Protein AF-A0A6I6NGF9-F1 (afdb_monomer_lite)

Secondary structure (DSSP, 8-state):
-GGGTPPPPTTEEEEESS-SS-GGGHHHHHHHHHTT--TT-GGGEEEEESSTTS--TT-PPPGGG--SHHHHHHHHHHHHT--SHHHHHHHHHHHHHHHHTT---

Structure (mmCIF, N/CA/C/O backbone):
data_AF-A0A6I6NGF9-F1
#
_entry.id   AF-A0A6I6NGF9-F1
#
loop_
_atom_site.group_PDB
_atom_site.id
_atom_site.type_symbol
_atom_site.label_atom_id
_atom_site.label_alt_id
_atom_site.label_comp_id
_atom_site.label_asym_id
_atom_site.label_entity_id
_atom_site.label_seq_id
_atom_site.pdbx_PDB_ins_code
_atom_site.Cartn_x
_atom_site.Cartn_y
_atom_site.Cartn_z
_atom_site.occupancy
_atom_site.B_iso_or_equiv
_atom_site.auth_seq_id
_atom_site.auth_comp_id
_atom_site.auth_asym_id
_atom_site.auth_atom_id
_atom_site.pdbx_PDB_model_num
ATOM 1 N N . MET A 1 1 ? -2.439 -14.395 0.807 1.00 75.94 1 MET A N 1
ATOM 2 C CA . MET A 1 1 ? -2.471 -14.389 -0.677 1.00 75.94 1 MET A CA 1
ATOM 3 C C . MET A 1 1 ? -2.471 -15.794 -1.270 1.00 75.94 1 MET A C 1
ATOM 5 O O . MET A 1 1 ? -3.499 -16.186 -1.796 1.00 75.94 1 MET A O 1
ATOM 9 N N . GLU A 1 2 ? -1.401 -16.591 -1.154 1.00 70.12 2 GLU A N 1
ATOM 10 C CA . GLU A 1 2 ? -1.394 -17.961 -1.724 1.00 70.12 2 GLU A CA 1
ATOM 11 C C . GLU A 1 2 ? -2.450 -18.866 -1.071 1.00 70.12 2 GLU A C 1
ATOM 13 O O . GLU A 1 2 ? -3.234 -19.510 -1.760 1.00 70.12 2 GLU A O 1
ATOM 18 N N . ALA A 1 3 ? -2.566 -18.808 0.261 1.00 66.19 3 ALA A N 1
ATOM 19 C CA . ALA A 1 3 ? -3.619 -19.503 1.009 1.00 66.19 3 ALA A CA 1
ATOM 20 C C . ALA A 1 3 ? -5.048 -19.021 0.676 1.00 66.19 3 ALA A C 1
ATOM 22 O O . ALA A 1 3 ? -6.009 -19.726 0.956 1.00 66.19 3 ALA A O 1
ATOM 23 N N . ALA A 1 4 ? -5.189 -17.843 0.058 1.00 76.00 4 ALA A N 1
ATOM 24 C CA . ALA A 1 4 ? -6.465 -17.297 -0.411 1.00 76.00 4 ALA A CA 1
ATOM 25 C C . ALA A 1 4 ? -6.733 -17.622 -1.897 1.00 76.00 4 ALA A C 1
ATOM 27 O O . ALA A 1 4 ? -7.598 -17.014 -2.519 1.00 76.00 4 ALA A O 1
ATOM 28 N N . GLY A 1 5 ? -5.969 -18.548 -2.490 1.00 79.31 5 GLY A N 1
ATOM 29 C CA . GLY A 1 5 ? -6.128 -18.977 -3.882 1.00 79.31 5 GLY A CA 1
ATOM 30 C C . GLY A 1 5 ? -5.463 -18.067 -4.920 1.00 79.31 5 GLY A C 1
ATOM 31 O O . GLY A 1 5 ? -5.595 -18.315 -6.117 1.00 79.31 5 GLY A O 1
ATOM 32 N N . THR A 1 6 ? -4.726 -17.027 -4.511 1.00 82.19 6 THR A N 1
ATOM 33 C CA . THR A 1 6 ? -3.987 -16.176 -5.454 1.00 82.19 6 THR A CA 1
ATOM 34 C C . THR A 1 6 ? -2.710 -16.877 -5.916 1.00 82.19 6 THR A C 1
ATOM 36 O O . THR A 1 6 ? -1.801 -17.112 -5.119 1.00 82.19 6 THR A O 1
ATOM 39 N N . VAL A 1 7 ? -2.608 -17.169 -7.214 1.00 88.75 7 VAL A N 1
ATOM 40 C CA . VAL A 1 7 ? -1.390 -17.735 -7.812 1.00 88.75 7 VAL A CA 1
ATOM 41 C C . VAL A 1 7 ? -0.293 -16.672 -7.846 1.00 88.75 7 VAL A C 1
ATOM 43 O O . VAL A 1 7 ? -0.486 -15.595 -8.409 1.00 88.75 7 VAL A O 1
ATOM 46 N N . ARG A 1 8 ? 0.871 -16.980 -7.262 1.00 91.12 8 ARG A N 1
ATOM 47 C CA . ARG A 1 8 ? 2.053 -16.110 -7.298 1.00 91.12 8 ARG A CA 1
ATOM 48 C C . ARG A 1 8 ? 2.637 -16.047 -8.719 1.00 91.12 8 ARG A C 1
ATOM 50 O O . ARG A 1 8 ? 3.066 -17.088 -9.223 1.00 91.12 8 ARG A O 1
ATOM 57 N N . PRO A 1 9 ? 2.728 -14.862 -9.353 1.00 91.25 9 PRO A N 1
ATOM 58 C CA . PRO A 1 9 ? 3.393 -14.728 -10.647 1.00 91.25 9 PRO A CA 1
ATOM 59 C C . PRO A 1 9 ? 4.904 -15.035 -10.568 1.00 91.25 9 PRO A C 1
ATOM 61 O O . PRO A 1 9 ? 5.520 -14.804 -9.520 1.00 91.25 9 PRO A O 1
ATOM 64 N N . PRO A 1 10 ? 5.539 -15.511 -11.658 1.00 92.19 10 PRO A N 1
ATOM 65 C CA . PRO A 1 10 ? 6.988 -15.711 -11.708 1.00 92.19 10 PRO A CA 1
ATOM 66 C C . PRO A 1 10 ? 7.758 -14.438 -11.348 1.00 92.19 10 PRO A C 1
ATOM 68 O O . PRO A 1 10 ? 7.305 -13.335 -11.641 1.00 92.19 10 PRO A O 1
ATOM 71 N N . GLU A 1 11 ? 8.935 -14.586 -10.735 1.00 94.31 11 GLU A N 1
ATOM 72 C CA . GLU A 1 11 ? 9.824 -13.463 -10.392 1.00 94.31 11 GLU A CA 1
ATOM 73 C C . GLU A 1 11 ? 9.219 -12.404 -9.447 1.00 94.31 11 GLU A C 1
ATOM 75 O O . GLU A 1 11 ? 9.759 -11.303 -9.313 1.00 94.31 11 GLU A O 1
ATOM 80 N N . THR A 1 12 ? 8.137 -12.735 -8.739 1.00 96.44 12 THR A N 1
ATOM 81 C CA . THR A 1 12 ? 7.530 -11.868 -7.721 1.00 96.44 12 THR A CA 1
ATOM 82 C C . THR A 1 12 ? 7.735 -12.400 -6.305 1.00 96.44 12 THR A C 1
ATOM 84 O O . THR A 1 12 ? 8.003 -13.583 -6.091 1.00 96.44 12 THR A O 1
ATOM 87 N N . ALA A 1 13 ? 7.597 -11.511 -5.326 1.00 95.81 13 ALA A N 1
ATOM 88 C CA . ALA A 1 13 ? 7.536 -11.833 -3.909 1.00 95.81 13 ALA A CA 1
ATOM 89 C C . ALA A 1 13 ? 6.259 -11.244 -3.301 1.00 95.81 13 ALA A C 1
ATOM 91 O O . ALA A 1 13 ? 5.772 -10.200 -3.744 1.00 95.81 13 ALA A O 1
ATOM 92 N N . ALA A 1 14 ? 5.725 -11.904 -2.272 1.00 96.00 14 ALA A N 1
ATOM 93 C CA . ALA A 1 14 ? 4.657 -11.325 -1.471 1.00 96.00 14 ALA A CA 1
ATOM 94 C C . ALA A 1 14 ? 5.191 -10.103 -0.709 1.00 96.00 14 ALA A C 1
ATOM 96 O O . ALA A 1 14 ? 6.260 -10.150 -0.101 1.00 96.00 14 ALA A O 1
ATOM 97 N N . HIS A 1 15 ? 4.440 -9.012 -0.744 1.00 97.12 15 HIS A N 1
ATOM 98 C CA . HIS A 1 15 ? 4.711 -7.784 -0.016 1.00 97.12 15 HIS A CA 1
ATOM 99 C C . HIS A 1 15 ? 3.515 -7.463 0.879 1.00 97.12 15 HIS A C 1
ATOM 101 O O . HIS A 1 15 ? 2.373 -7.521 0.420 1.00 97.12 15 HIS A O 1
ATOM 107 N N . HIS A 1 16 ? 3.777 -7.128 2.142 1.00 98.12 16 HIS A N 1
ATOM 108 C CA . HIS A 1 16 ? 2.753 -6.560 3.013 1.00 98.12 16 HIS A CA 1
ATOM 109 C C . HIS A 1 16 ? 2.603 -5.074 2.712 1.00 98.12 16 HIS A C 1
ATOM 111 O O . HIS A 1 16 ? 3.589 -4.349 2.808 1.00 98.12 16 HIS A O 1
ATOM 117 N N . ILE A 1 17 ? 1.384 -4.633 2.407 1.00 98.44 17 ILE A N 1
ATOM 118 C CA . ILE A 1 17 ? 1.075 -3.219 2.168 1.00 98.44 17 ILE A CA 1
ATOM 119 C C . ILE A 1 17 ? 1.316 -2.432 3.464 1.00 98.44 17 ILE A C 1
ATOM 121 O O . ILE A 1 17 ? 2.159 -1.541 3.532 1.00 98.44 17 ILE A O 1
ATOM 125 N N . VAL A 1 18 ? 0.661 -2.841 4.552 1.00 98.56 18 VAL A N 1
ATOM 126 C CA . VAL A 1 18 ? 1.034 -2.441 5.909 1.00 98.56 18 VAL A CA 1
ATOM 127 C C . VAL A 1 18 ? 2.154 -3.352 6.389 1.00 98.56 18 VAL A C 1
ATOM 129 O O . VAL A 1 18 ? 1.923 -4.514 6.729 1.00 98.56 18 VAL A O 1
ATOM 132 N N . ALA A 1 19 ? 3.378 -2.823 6.447 1.00 97.88 19 ALA A N 1
ATOM 133 C CA . ALA A 1 19 ? 4.552 -3.590 6.851 1.00 97.88 19 ALA A CA 1
ATOM 134 C C . ALA A 1 19 ? 4.385 -4.241 8.237 1.00 97.88 19 ALA A C 1
ATOM 136 O O . ALA A 1 19 ? 4.049 -3.584 9.226 1.00 97.88 19 ALA A O 1
ATOM 137 N N . SER A 1 20 ? 4.697 -5.535 8.324 1.00 96.44 20 SER A N 1
ATOM 138 C CA . SER A 1 20 ? 4.500 -6.335 9.537 1.00 96.44 20 SER A CA 1
ATOM 139 C C . SER A 1 20 ? 5.480 -5.991 10.664 1.00 96.44 20 SER A C 1
ATOM 141 O O . SER A 1 20 ? 5.076 -5.906 11.820 1.00 96.44 20 SER A O 1
ATOM 143 N N . THR A 1 21 ? 6.756 -5.753 10.343 1.00 95.25 21 THR A N 1
ATOM 144 C CA . THR A 1 21 ? 7.832 -5.620 11.346 1.00 95.25 21 THR A CA 1
ATOM 145 C C . THR A 1 21 ? 8.383 -4.205 11.502 1.00 95.25 21 THR A C 1
ATOM 147 O O 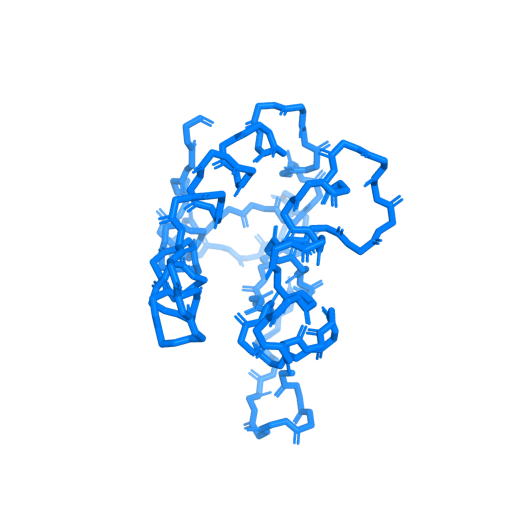. THR A 1 21 ? 8.964 -3.892 12.539 1.00 95.25 21 THR A O 1
ATOM 150 N N . SER A 1 22 ? 8.197 -3.323 10.513 1.00 97.06 22 SER A N 1
ATOM 151 C CA . SER A 1 22 ? 8.717 -1.952 10.583 1.00 97.06 22 SER A CA 1
ATOM 152 C C . SER A 1 22 ? 8.055 -1.186 11.737 1.00 97.06 22 SER A C 1
ATOM 154 O O . SER A 1 22 ? 6.823 -1.069 11.750 1.00 97.06 22 SER A O 1
ATOM 156 N N . PRO A 1 23 ? 8.810 -0.605 12.690 1.00 97.75 23 PRO A N 1
ATOM 157 C CA . PRO A 1 23 ? 8.231 0.226 13.747 1.00 97.75 23 PRO A CA 1
ATOM 158 C C . PRO A 1 23 ? 7.431 1.411 13.194 1.00 97.75 23 PRO A C 1
ATOM 160 O O . PRO A 1 23 ? 6.446 1.825 13.794 1.00 97.75 23 PRO A O 1
ATOM 163 N N . LYS A 1 24 ? 7.800 1.907 12.005 1.00 97.81 24 LYS A N 1
ATOM 164 C CA . LYS A 1 24 ? 7.134 3.038 11.349 1.00 97.81 24 LYS A CA 1
ATOM 165 C C . LYS A 1 24 ? 5.716 2.715 10.890 1.00 97.81 24 LYS A C 1
ATOM 167 O O . LYS A 1 24 ? 4.917 3.628 10.804 1.00 97.81 24 LYS A O 1
ATOM 172 N N . ALA A 1 25 ? 5.374 1.446 10.671 1.00 97.94 25 ALA A N 1
ATOM 173 C CA . ALA A 1 25 ? 4.020 1.022 10.302 1.00 97.94 25 ALA A CA 1
ATOM 174 C C . ALA A 1 25 ? 3.134 0.671 11.519 1.00 97.94 25 ALA A C 1
ATOM 176 O O . ALA A 1 25 ? 2.052 0.109 11.358 1.00 97.94 25 ALA A O 1
ATOM 177 N N . ALA A 1 26 ? 3.579 0.954 12.753 1.00 98.31 26 ALA A N 1
ATOM 178 C CA . ALA A 1 26 ? 2.849 0.565 13.961 1.00 98.31 26 ALA A CA 1
ATOM 179 C C . ALA A 1 26 ? 1.432 1.161 14.036 1.00 98.31 26 ALA A C 1
ATOM 181 O O . ALA A 1 26 ? 0.513 0.456 14.448 1.00 98.31 26 ALA A O 1
ATOM 182 N N . ALA A 1 27 ? 1.244 2.413 13.604 1.00 98.19 27 ALA A N 1
ATOM 183 C CA . ALA A 1 27 ? -0.063 3.071 13.609 1.00 98.19 27 ALA A CA 1
ATOM 184 C C . ALA A 1 27 ? -1.056 2.376 12.662 1.00 98.19 27 ALA A C 1
ATOM 186 O O . ALA A 1 27 ? -2.143 1.989 13.094 1.00 98.19 27 ALA A O 1
ATOM 187 N N . ALA A 1 28 ? -0.659 2.123 11.409 1.00 98.56 28 ALA A N 1
ATOM 188 C CA . ALA A 1 28 ? -1.481 1.374 10.461 1.00 98.56 28 ALA A CA 1
ATOM 189 C C . ALA A 1 28 ? -1.813 -0.041 10.966 1.00 98.56 28 ALA A C 1
ATOM 191 O O . ALA A 1 28 ? -2.968 -0.459 10.900 1.00 98.56 28 ALA A O 1
ATOM 192 N N . ARG A 1 29 ? -0.841 -0.763 11.548 1.00 98.75 29 ARG A N 1
ATOM 193 C CA . ARG A 1 29 ? -1.095 -2.094 12.134 1.00 98.75 29 ARG A CA 1
ATOM 194 C C . ARG A 1 29 ? -2.136 -2.054 13.248 1.00 98.75 29 ARG A C 1
ATOM 196 O O . ARG A 1 29 ? -3.017 -2.907 13.286 1.00 98.75 29 ARG A O 1
ATOM 203 N N . GLN A 1 30 ? -2.045 -1.075 14.149 1.00 98.50 30 GLN A N 1
ATOM 204 C CA . GLN A 1 30 ? -3.033 -0.906 15.215 1.00 98.50 30 GLN A CA 1
ATOM 205 C C . GLN A 1 30 ? -4.426 -0.629 14.648 1.00 98.50 30 GLN A C 1
ATOM 207 O O . GLN A 1 30 ? -5.406 -1.153 15.171 1.00 98.50 30 GLN A O 1
ATOM 212 N N . GLN A 1 31 ? -4.522 0.166 13.583 1.00 98.56 31 GLN A N 1
ATOM 213 C CA . GLN A 1 31 ? -5.801 0.471 12.954 1.00 98.56 31 GLN A CA 1
ATOM 214 C C . GLN A 1 31 ? -6.430 -0.761 12.289 1.00 98.56 31 GLN A C 1
ATOM 216 O O . GLN A 1 31 ? -7.609 -1.018 12.515 1.00 98.56 31 GLN A O 1
ATOM 221 N N . LEU A 1 32 ? -5.649 -1.573 11.565 1.00 98.69 32 LEU A N 1
ATOM 222 C CA . LEU A 1 32 ? -6.126 -2.856 11.027 1.00 98.69 32 LEU A CA 1
ATOM 223 C C . LEU A 1 32 ? -6.626 -3.789 12.139 1.00 98.69 32 LEU A C 1
ATOM 225 O O . LEU A 1 32 ? -7.721 -4.346 12.043 1.00 98.69 32 LEU A O 1
ATOM 229 N N . ALA A 1 33 ? -5.870 -3.892 13.236 1.00 98.50 33 ALA A N 1
ATOM 230 C CA . ALA A 1 33 ? -6.226 -4.742 14.368 1.00 98.50 33 ALA A CA 1
ATOM 231 C C . ALA A 1 33 ? -7.548 -4.324 15.040 1.00 98.50 33 ALA A C 1
ATOM 233 O O . ALA A 1 33 ? -8.335 -5.192 15.415 1.00 98.50 33 ALA A O 1
ATOM 234 N N . LYS A 1 34 ? -7.843 -3.016 15.146 1.00 98.38 34 LYS A N 1
ATOM 235 C CA . LYS A 1 34 ? -9.136 -2.518 15.671 1.00 98.38 34 LYS A CA 1
ATOM 236 C C . LYS A 1 34 ? -10.336 -3.022 14.870 1.00 98.38 34 LYS A C 1
ATOM 238 O O . LYS A 1 34 ? -11.424 -3.138 15.424 1.00 98.38 34 LYS A O 1
ATOM 243 N N . PHE A 1 35 ? -10.140 -3.307 13.586 1.00 98.38 35 PHE A N 1
ATOM 244 C CA . PHE A 1 35 ? -11.179 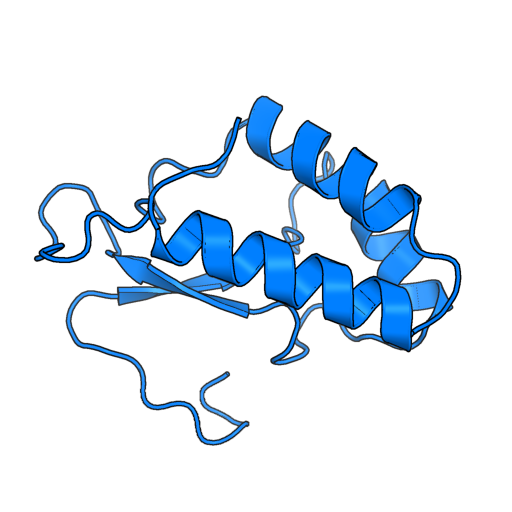-3.797 12.685 1.00 98.38 35 PHE A CA 1
ATOM 245 C C . PHE A 1 35 ? -11.113 -5.311 12.451 1.00 98.38 35 PHE A C 1
ATOM 247 O O . PHE A 1 35 ? -11.827 -5.829 11.596 1.00 98.38 35 PHE A O 1
ATOM 254 N N . GLY A 1 36 ? -10.277 -6.028 13.211 1.00 98.25 36 GLY A N 1
ATOM 255 C CA . GLY A 1 36 ? -10.145 -7.480 13.113 1.00 98.25 36 GLY A CA 1
ATOM 256 C C . GLY A 1 36 ? -9.472 -7.965 11.826 1.00 98.25 36 GLY A C 1
ATOM 257 O O . GLY A 1 36 ? -9.684 -9.110 11.438 1.00 98.25 36 GLY A O 1
ATOM 258 N N . ILE A 1 37 ? -8.686 -7.116 11.157 1.00 98.44 37 ILE A N 1
ATOM 259 C CA . ILE A 1 37 ? -7.911 -7.493 9.969 1.00 98.44 37 ILE A CA 1
ATOM 260 C C . ILE A 1 37 ? -6.530 -7.960 10.439 1.00 98.44 37 ILE A C 1
ATOM 262 O O . ILE A 1 37 ? -5.768 -7.177 11.014 1.00 98.44 37 ILE A O 1
ATOM 266 N N . ASP A 1 38 ? -6.219 -9.242 10.222 1.00 97.88 38 ASP A N 1
ATOM 267 C CA . ASP A 1 38 ? -4.921 -9.810 10.598 1.00 97.88 38 ASP A CA 1
ATOM 268 C C . ASP A 1 38 ? -3.795 -9.203 9.752 1.00 97.88 38 ASP A C 1
ATOM 270 O O . ASP A 1 38 ? -3.966 -8.877 8.578 1.00 97.88 38 ASP A O 1
ATOM 274 N N . ILE A 1 39 ? -2.598 -9.080 10.324 1.00 97.81 39 ILE A N 1
ATOM 275 C CA . ILE A 1 39 ? -1.458 -8.533 9.581 1.00 97.81 39 ILE A CA 1
ATOM 276 C C . ILE A 1 39 ? -1.069 -9.401 8.372 1.00 97.81 39 ILE A C 1
ATOM 278 O O . ILE A 1 39 ? -0.556 -8.870 7.387 1.00 97.81 39 ILE A O 1
ATOM 282 N N . ASN A 1 40 ? -1.339 -10.709 8.434 1.00 96.50 40 ASN A N 1
ATOM 283 C CA . ASN A 1 40 ? -1.109 -11.679 7.363 1.00 96.50 40 ASN A CA 1
ATOM 284 C C . ASN A 1 40 ? -2.360 -11.920 6.502 1.00 96.50 40 ASN A C 1
ATOM 286 O O . ASN A 1 40 ? -2.354 -12.830 5.664 1.00 96.50 40 ASN A O 1
ATOM 290 N N . ASP A 1 41 ? -3.430 -11.144 6.708 1.00 96.69 41 ASP A N 1
ATOM 291 C CA . ASP A 1 41 ? -4.632 -11.217 5.885 1.00 96.69 41 ASP A CA 1
ATOM 292 C C . ASP A 1 41 ? -4.255 -11.032 4.405 1.00 96.69 41 ASP A C 1
ATOM 294 O O . ASP A 1 41 ? -3.352 -10.265 4.047 1.00 96.69 41 ASP A O 1
ATOM 298 N N . ALA A 1 42 ? -4.929 -11.769 3.521 1.00 95.94 42 ALA A N 1
ATOM 299 C CA . ALA A 1 42 ? -4.705 -11.647 2.090 1.00 95.94 42 ALA A CA 1
ATOM 300 C C . ALA A 1 42 ? -4.976 -10.220 1.596 1.00 95.94 42 ALA A C 1
ATOM 302 O O . ALA A 1 42 ? -4.270 -9.764 0.693 1.00 95.94 42 ALA A O 1
ATOM 303 N N . ASP A 1 43 ? -5.905 -9.506 2.238 1.00 97.00 43 ASP A N 1
ATOM 304 C CA . ASP A 1 43 ? -6.211 -8.108 1.956 1.00 97.00 43 ASP A CA 1
ATOM 305 C C . ASP A 1 43 ? -5.014 -7.182 2.206 1.00 97.00 43 ASP A C 1
ATOM 307 O O . ASP A 1 43 ? -4.860 -6.199 1.488 1.00 97.00 43 ASP A O 1
ATOM 311 N N . ASN A 1 44 ? -4.102 -7.526 3.118 1.00 98.25 44 ASN A N 1
ATOM 312 C CA . ASN A 1 44 ? -2.876 -6.766 3.372 1.00 98.25 44 ASN A CA 1
ATOM 313 C C . ASN A 1 44 ? -1.692 -7.180 2.468 1.00 98.25 44 ASN A C 1
ATOM 315 O O . ASN A 1 44 ? -0.558 -6.747 2.671 1.00 98.25 44 ASN A O 1
ATOM 319 N N . GLY A 1 45 ? -1.919 -8.039 1.472 1.00 97.44 45 GLY A N 1
ATOM 320 C CA . GLY A 1 45 ? -0.875 -8.544 0.580 1.00 97.44 45 GLY A CA 1
ATOM 321 C C . GLY A 1 45 ? -0.953 -8.017 -0.853 1.00 97.44 45 GLY A C 1
ATOM 322 O O . GLY A 1 45 ? -2.038 -7.796 -1.399 1.00 97.44 45 GLY A O 1
ATOM 323 N N . VAL A 1 46 ? 0.206 -7.906 -1.506 1.00 97.12 46 VAL A N 1
ATOM 324 C CA . VAL A 1 46 ? 0.338 -7.769 -2.966 1.00 97.12 46 VAL A CA 1
ATOM 325 C C . VAL A 1 46 ? 1.581 -8.506 -3.477 1.00 97.12 46 VAL A C 1
ATOM 327 O O . VAL A 1 46 ? 2.599 -8.562 -2.789 1.00 97.12 46 VAL A O 1
ATOM 330 N N . PHE A 1 47 ? 1.519 -9.106 -4.669 1.00 97.06 47 PHE A N 1
ATOM 331 C CA . PHE A 1 47 ? 2.704 -9.663 -5.330 1.00 97.06 47 PHE A CA 1
ATOM 332 C C . PHE A 1 47 ? 3.395 -8.588 -6.160 1.00 97.06 47 PHE A C 1
ATOM 334 O O . PHE A 1 47 ? 2.765 -7.980 -7.021 1.00 97.06 47 PHE A O 1
ATOM 341 N N . LEU A 1 48 ? 4.689 -8.386 -5.917 1.00 97.38 48 LEU A N 1
ATOM 342 C CA . LEU A 1 48 ? 5.504 -7.388 -6.610 1.00 97.38 48 LEU A CA 1
ATOM 343 C C . LEU A 1 48 ? 6.785 -8.019 -7.162 1.00 97.38 48 LEU A C 1
ATOM 345 O O . LEU A 1 48 ? 7.289 -8.965 -6.549 1.00 97.38 48 LEU A O 1
ATOM 349 N N . PRO A 1 49 ? 7.349 -7.505 -8.273 1.00 98.06 49 PRO A N 1
ATOM 350 C CA . PRO A 1 49 ? 8.657 -7.923 -8.770 1.00 98.06 49 PRO A CA 1
ATOM 351 C C . PRO A 1 49 ? 9.692 -7.953 -7.640 1.00 98.06 49 PRO A C 1
ATOM 353 O O . PRO A 1 49 ? 9.863 -6.963 -6.919 1.00 98.06 49 PRO A O 1
ATOM 356 N N . ARG A 1 50 ? 10.369 -9.096 -7.463 1.00 96.88 50 ARG A N 1
ATOM 357 C CA . ARG A 1 50 ? 11.251 -9.333 -6.303 1.00 96.88 50 ARG A CA 1
ATOM 358 C C . ARG A 1 50 ? 12.415 -8.338 -6.240 1.00 96.88 50 ARG A C 1
ATOM 360 O O . ARG A 1 50 ? 12.830 -7.953 -5.151 1.00 96.88 50 ARG A O 1
ATOM 367 N N . GLY A 1 51 ? 12.927 -7.897 -7.391 1.00 96.31 51 GLY A N 1
ATOM 368 C CA . GLY A 1 51 ? 14.016 -6.928 -7.471 1.00 96.31 51 GLY A CA 1
ATOM 369 C C . GLY A 1 51 ? 14.098 -6.223 -8.822 1.00 96.31 51 GLY A C 1
ATOM 370 O O . GLY A 1 51 ? 13.339 -6.502 -9.742 1.00 96.31 51 GLY A O 1
ATOM 371 N N . SER A 1 52 ? 15.056 -5.304 -8.952 1.00 94.19 52 SER A N 1
ATOM 372 C CA . SER A 1 52 ? 15.191 -4.441 -10.142 1.00 94.19 52 SER A CA 1
ATOM 373 C C . SER A 1 52 ? 15.480 -5.193 -11.448 1.00 94.19 52 SER A C 1
ATOM 375 O O . SER A 1 52 ? 15.274 -4.640 -12.520 1.00 94.19 52 SER A O 1
ATOM 377 N N . ALA A 1 53 ? 16.000 -6.420 -11.356 1.00 95.94 53 ALA A N 1
ATOM 378 C CA . ALA A 1 53 ? 16.297 -7.279 -12.503 1.00 95.94 53 ALA A CA 1
ATOM 379 C C . ALA A 1 53 ? 15.125 -8.204 -12.882 1.00 95.94 53 ALA A C 1
ATOM 381 O O . ALA A 1 53 ? 15.228 -8.965 -13.841 1.00 95.94 53 ALA A O 1
ATOM 382 N N . SER A 1 54 ? 14.032 -8.184 -12.116 1.00 96.62 54 SER A N 1
ATOM 383 C CA . SER A 1 54 ? 12.846 -8.987 -12.394 1.00 96.62 54 SER A CA 1
ATOM 384 C C . SER A 1 54 ? 12.095 -8.455 -13.608 1.00 96.62 54 SER A C 1
ATOM 386 O O . SER A 1 54 ? 11.998 -7.245 -13.814 1.00 96.62 54 SER A O 1
ATOM 388 N N . VAL A 1 55 ? 11.514 -9.368 -14.384 1.00 95.00 55 VAL A N 1
ATOM 389 C CA . VAL A 1 55 ? 10.622 -9.024 -15.496 1.00 95.00 55 VAL A CA 1
ATOM 390 C C . VAL A 1 55 ? 9.428 -8.233 -14.950 1.00 95.00 55 VAL A C 1
ATOM 392 O O . VAL A 1 55 ? 8.705 -8.720 -14.085 1.00 95.00 55 VAL A O 1
ATOM 395 N N . ASN A 1 56 ? 9.241 -7.002 -15.436 1.00 96.12 56 ASN A N 1
ATOM 396 C CA . ASN A 1 56 ? 8.221 -6.073 -14.939 1.00 96.12 56 ASN A CA 1
ATOM 397 C C . ASN A 1 56 ? 7.538 -5.287 -16.080 1.00 96.12 56 ASN A C 1
ATOM 399 O O . ASN A 1 56 ? 7.702 -4.071 -16.183 1.00 96.12 56 ASN A O 1
ATOM 403 N N . PRO A 1 57 ? 6.797 -5.965 -16.975 1.00 93.69 57 PRO A N 1
ATOM 404 C CA . PRO A 1 57 ? 6.187 -5.330 -18.143 1.00 93.69 57 PRO A CA 1
ATOM 405 C C . PRO A 1 57 ? 5.036 -4.382 -17.782 1.00 93.69 57 PRO A C 1
ATOM 407 O O . PRO A 1 57 ? 4.741 -3.479 -18.556 1.00 93.69 57 PRO A O 1
ATOM 410 N N . SER A 1 58 ? 4.393 -4.568 -16.623 1.00 92.69 58 SER A N 1
ATOM 411 C CA . SER A 1 58 ? 3.319 -3.689 -16.144 1.00 92.69 58 SER A CA 1
ATOM 412 C C . SER A 1 58 ? 3.834 -2.427 -15.453 1.00 92.69 58 SER A C 1
ATOM 414 O O . SER A 1 58 ? 3.037 -1.560 -15.114 1.00 92.69 58 SER A O 1
ATOM 416 N N . GLY A 1 59 ? 5.145 -2.331 -15.206 1.00 95.75 59 GLY A N 1
ATOM 417 C CA . GLY A 1 59 ? 5.734 -1.213 -14.477 1.00 95.75 59 GLY A CA 1
ATOM 418 C C . GLY A 1 59 ? 5.399 -1.192 -12.984 1.00 95.75 59 GLY A C 1
ATOM 419 O O . GLY A 1 59 ? 5.514 -0.139 -12.375 1.00 95.75 59 GLY A O 1
ATOM 420 N N . ALA A 1 60 ? 5.026 -2.323 -12.375 1.00 97.62 60 ALA A N 1
ATOM 421 C CA . ALA A 1 60 ? 4.696 -2.407 -10.951 1.00 97.62 60 ALA A CA 1
ATOM 422 C C . ALA A 1 60 ? 5.855 -1.950 -10.047 1.00 97.62 60 ALA A C 1
ATOM 424 O O . ALA A 1 60 ? 7.033 -2.032 -10.410 1.00 97.62 60 ALA A O 1
ATOM 425 N N . SER A 1 61 ? 5.542 -1.514 -8.829 1.00 97.75 61 SER A N 1
ATOM 426 C CA . SER A 1 61 ? 6.556 -1.139 -7.848 1.00 97.75 61 SER A CA 1
ATOM 427 C C . SER A 1 61 ? 7.417 -2.348 -7.479 1.00 97.75 61 SER A C 1
ATOM 429 O O . SER A 1 61 ? 6.932 -3.469 -7.375 1.00 97.75 61 SER A O 1
ATOM 431 N N . VAL A 1 62 ? 8.716 -2.136 -7.270 1.00 97.62 62 VAL A N 1
ATOM 432 C CA . VAL A 1 62 ? 9.665 -3.228 -7.003 1.00 97.62 62 VAL A CA 1
ATOM 433 C C . VAL A 1 62 ? 9.770 -3.481 -5.501 1.00 97.62 62 VAL A C 1
ATOM 435 O O . VAL A 1 62 ? 10.115 -2.568 -4.749 1.00 97.62 62 VAL A O 1
ATOM 438 N N . HIS A 1 63 ? 9.559 -4.730 -5.071 1.00 97.00 63 HIS A N 1
ATOM 439 C CA . HIS A 1 63 ? 9.556 -5.131 -3.657 1.00 97.00 63 HIS A CA 1
ATOM 440 C C . HIS A 1 63 ? 10.810 -4.650 -2.913 1.00 97.00 63 HIS A C 1
ATOM 442 O O . HIS A 1 63 ? 10.724 -4.032 -1.856 1.00 97.00 63 HIS A O 1
ATOM 448 N N . SER A 1 64 ? 11.995 -4.862 -3.494 1.00 95.62 64 SER A N 1
ATOM 449 C CA . SER A 1 64 ? 13.267 -4.487 -2.865 1.00 95.62 64 SER A CA 1
ATOM 450 C C . SER A 1 64 ? 13.494 -2.975 -2.723 1.00 95.62 64 SER A C 1
ATOM 452 O O . SER A 1 64 ? 14.506 -2.575 -2.156 1.00 95.62 64 SER A O 1
ATOM 454 N N . ARG A 1 65 ? 12.630 -2.127 -3.296 1.00 95.06 65 ARG A N 1
ATOM 455 C CA . ARG A 1 65 ? 12.811 -0.666 -3.352 1.00 95.06 65 ARG A CA 1
ATOM 456 C C . ARG A 1 65 ? 11.789 0.122 -2.541 1.00 95.06 65 ARG A C 1
ATOM 458 O O . ARG A 1 65 ? 11.995 1.310 -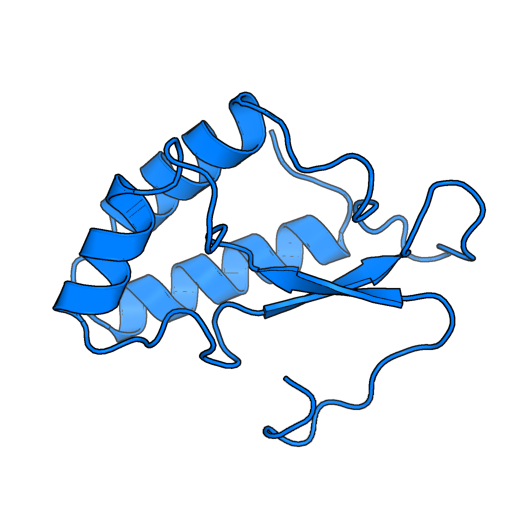2.334 1.00 95.06 65 ARG A O 1
ATOM 465 N N . ILE A 1 66 ? 10.704 -0.509 -2.102 1.00 94.81 66 ILE A N 1
ATOM 466 C CA . ILE A 1 66 ? 9.554 0.211 -1.544 1.00 94.81 66 ILE A CA 1
ATOM 467 C C . ILE A 1 66 ? 9.572 0.352 -0.018 1.00 94.81 66 ILE A C 1
ATOM 469 O O . ILE A 1 66 ? 8.775 1.078 0.557 1.00 94.81 66 ILE A O 1
ATOM 473 N N . HIS A 1 67 ? 10.513 -0.302 0.663 1.00 95.19 67 HIS A N 1
ATOM 474 C CA . HIS A 1 67 ? 10.675 -0.216 2.117 1.00 95.19 67 HIS A CA 1
ATOM 475 C C . HIS A 1 67 ? 11.299 1.120 2.569 1.00 95.19 67 HIS A C 1
ATOM 477 O O . HIS A 1 67 ? 12.345 1.143 3.219 1.00 95.19 67 HIS A O 1
ATOM 483 N N . THR A 1 68 ? 10.665 2.238 2.219 1.00 96.00 68 THR A N 1
ATOM 484 C CA . THR A 1 68 ? 11.112 3.607 2.501 1.00 96.00 68 THR A CA 1
ATOM 485 C C . THR A 1 68 ? 10.281 4.246 3.612 1.00 96.00 68 THR A C 1
ATOM 487 O O . THR A 1 68 ? 9.225 3.750 4.002 1.00 96.00 68 THR A O 1
ATOM 490 N N . ASN A 1 69 ? 10.759 5.374 4.141 1.00 96.62 69 ASN A N 1
ATOM 491 C CA . ASN A 1 69 ? 10.002 6.131 5.138 1.00 96.62 69 ASN A CA 1
ATOM 492 C C . ASN A 1 69 ? 8.740 6.746 4.542 1.00 96.62 69 ASN A C 1
ATOM 494 O O . ASN A 1 69 ? 7.700 6.686 5.186 1.00 96.62 69 ASN A O 1
ATOM 498 N N . ASP A 1 70 ? 8.842 7.289 3.331 1.00 97.25 70 ASP A N 1
ATOM 499 C CA . ASP A 1 70 ? 7.733 7.954 2.647 1.00 97.25 70 ASP A CA 1
ATOM 500 C C . ASP A 1 70 ? 6.600 6.965 2.377 1.00 97.25 70 ASP A C 1
ATOM 502 O O . ASP A 1 70 ? 5.447 7.254 2.686 1.00 97.25 70 ASP A O 1
ATOM 506 N N . TYR A 1 71 ? 6.942 5.735 1.976 1.00 97.75 71 TYR A N 1
ATOM 507 C CA . TYR A 1 71 ? 5.966 4.663 1.826 1.00 97.75 71 TYR A CA 1
ATOM 508 C C . TYR A 1 71 ? 5.236 4.366 3.140 1.00 97.75 71 TYR A C 1
ATOM 510 O O . TYR A 1 71 ? 4.009 4.295 3.177 1.00 97.75 71 TYR A O 1
ATOM 518 N N . TYR A 1 72 ? 5.973 4.221 4.247 1.00 98.00 72 TYR A N 1
ATOM 519 C CA . TYR A 1 72 ? 5.354 3.953 5.548 1.00 98.00 72 TYR A CA 1
ATOM 520 C C . TYR A 1 72 ? 4.470 5.107 6.025 1.00 98.00 72 TYR A C 1
ATOM 522 O O . TYR A 1 72 ? 3.402 4.850 6.578 1.00 98.00 72 TYR A O 1
ATOM 530 N N . THR A 1 73 ? 4.893 6.355 5.818 1.00 98.19 73 THR A N 1
ATOM 531 C CA . THR A 1 73 ? 4.089 7.543 6.132 1.00 98.19 73 THR A CA 1
ATOM 532 C C . THR A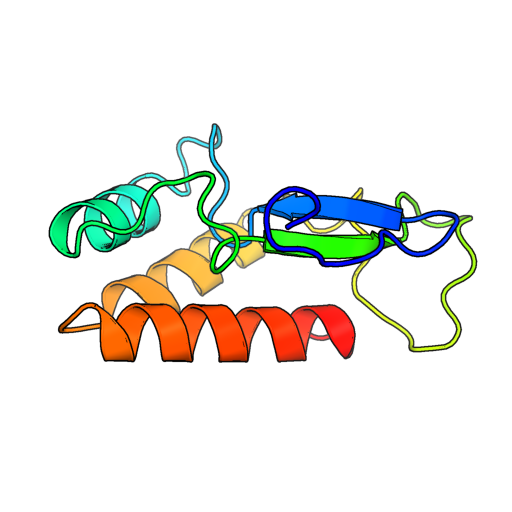 1 73 ? 2.798 7.538 5.324 1.00 98.19 73 THR A C 1
ATOM 534 O O . THR A 1 73 ? 1.722 7.606 5.907 1.00 98.19 73 THR A O 1
ATOM 537 N N . TYR A 1 74 ? 2.890 7.335 4.009 1.00 98.12 74 TYR A N 1
ATOM 538 C CA . TYR A 1 74 ? 1.726 7.306 3.133 1.00 98.12 74 TYR A CA 1
ATOM 539 C C . TYR A 1 74 ? 0.725 6.209 3.517 1.00 98.12 74 TYR A C 1
ATOM 541 O O . TYR A 1 74 ? -0.474 6.462 3.636 1.00 98.12 74 TYR A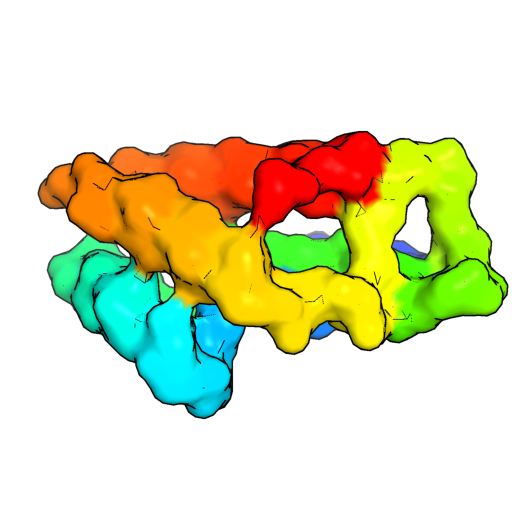 O 1
ATOM 549 N N . VAL A 1 75 ? 1.210 4.993 3.784 1.00 98.44 75 VAL A N 1
ATOM 550 C CA . VAL A 1 75 ? 0.359 3.884 4.234 1.00 98.44 75 VAL A CA 1
ATOM 551 C C . VAL A 1 75 ? -0.299 4.192 5.584 1.00 98.44 75 VAL A C 1
ATOM 553 O O . VAL A 1 75 ? -1.478 3.884 5.762 1.00 98.44 75 VAL A O 1
ATOM 556 N N . ASN A 1 76 ? 0.419 4.810 6.528 1.00 98.56 76 ASN A N 1
ATOM 557 C CA . ASN A 1 76 ? -0.163 5.224 7.808 1.00 98.56 76 ASN A CA 1
ATOM 558 C C . ASN A 1 76 ? -1.269 6.263 7.636 1.00 98.56 76 ASN A C 1
ATOM 560 O O . ASN A 1 76 ? -2.312 6.118 8.271 1.00 98.56 76 ASN A O 1
ATOM 564 N N . ASP A 1 77 ? -1.055 7.276 6.799 1.00 98.31 77 ASP A N 1
ATOM 565 C CA . ASP A 1 77 ? -2.029 8.345 6.577 1.00 98.31 77 ASP A CA 1
ATOM 566 C C . ASP A 1 77 ? -3.313 7.791 5.949 1.00 98.31 77 ASP A C 1
ATOM 568 O O . ASP A 1 77 ? -4.417 8.060 6.425 1.00 98.31 77 ASP A O 1
ATOM 572 N N . MET A 1 78 ? -3.169 6.939 4.930 1.00 98.25 78 MET A N 1
ATOM 573 C CA . MET A 1 78 ? -4.298 6.319 4.236 1.00 98.25 78 MET A CA 1
ATOM 574 C C . MET A 1 78 ? -5.087 5.373 5.151 1.00 98.25 78 MET A C 1
ATOM 576 O O . MET A 1 78 ? -6.306 5.491 5.269 1.00 98.25 78 MET A O 1
ATOM 580 N N . ILE A 1 79 ? -4.405 4.445 5.832 1.00 98.50 79 ILE A N 1
ATOM 581 C CA . ILE A 1 79 ? -5.065 3.469 6.713 1.00 98.50 79 ILE A CA 1
ATOM 582 C C . ILE A 1 79 ? -5.637 4.147 7.961 1.00 98.50 79 ILE A C 1
ATOM 584 O O . ILE A 1 79 ? -6.713 3.772 8.421 1.00 98.50 79 ILE A O 1
ATOM 588 N N . GLY A 1 80 ? -4.960 5.166 8.495 1.00 98.19 80 GLY A N 1
ATOM 589 C CA . GLY A 1 80 ? -5.403 5.919 9.669 1.00 98.19 80 GLY A CA 1
ATOM 590 C C . GLY A 1 80 ? -6.751 6.623 9.483 1.00 98.19 80 GLY A C 1
ATOM 591 O O . GLY A 1 80 ? -7.450 6.848 10.470 1.00 98.19 80 GLY A O 1
ATOM 592 N N . GLY A 1 81 ? -7.139 6.921 8.239 1.00 97.12 81 GLY A N 1
ATOM 593 C CA . GLY A 1 81 ? -8.436 7.511 7.901 1.00 97.12 81 GLY A CA 1
ATOM 594 C C . GLY A 1 81 ? -9.616 6.530 7.881 1.00 97.12 81 GLY A C 1
ATOM 595 O O . GLY A 1 81 ? -10.763 6.976 7.913 1.00 97.12 81 GLY A O 1
ATOM 596 N N . ALA A 1 82 ? -9.371 5.216 7.846 1.00 98.31 82 ALA A N 1
ATOM 597 C CA . ALA A 1 82 ? -10.434 4.215 7.783 1.00 98.31 82 ALA A CA 1
ATOM 598 C C . ALA A 1 82 ? -11.225 4.144 9.098 1.00 98.31 82 ALA A C 1
ATOM 600 O O . ALA A 1 82 ? -10.642 4.072 10.184 1.00 98.31 82 ALA A O 1
ATOM 601 N N . ARG A 1 83 ? -12.560 4.125 9.011 1.00 98.06 83 ARG A N 1
ATOM 602 C CA . ARG A 1 83 ? -13.470 4.158 10.177 1.00 98.06 83 ARG A CA 1
ATOM 603 C C . ARG A 1 83 ? -14.067 2.804 10.548 1.00 98.06 83 ARG A C 1
ATOM 605 O O . ARG A 1 83 ? -14.626 2.662 11.633 1.00 98.06 83 ARG A O 1
ATOM 612 N N . ASN A 1 84 ? -13.974 1.827 9.657 1.00 98.50 84 ASN A N 1
ATOM 613 C CA . ASN A 1 84 ? -14.493 0.477 9.838 1.00 98.50 84 ASN A CA 1
ATOM 614 C C . ASN A 1 84 ? -13.690 -0.518 8.978 1.00 98.50 84 ASN A C 1
ATOM 616 O O . ASN A 1 84 ? -12.780 -0.129 8.242 1.00 98.50 84 ASN A O 1
ATOM 620 N N . ALA A 1 85 ? -14.023 -1.805 9.093 1.00 98.44 85 ALA A N 1
ATOM 621 C CA . ALA A 1 85 ? -13.319 -2.875 8.392 1.00 98.44 85 ALA A CA 1
ATOM 622 C C . ALA A 1 85 ? -13.436 -2.779 6.863 1.00 98.44 85 ALA A C 1
ATOM 624 O O . ALA A 1 85 ? -12.461 -3.067 6.172 1.00 98.44 85 ALA A O 1
ATOM 625 N N . ASP A 1 86 ? -14.590 -2.357 6.346 1.00 98.56 86 ASP A N 1
ATOM 626 C CA . ASP A 1 86 ? -14.819 -2.245 4.903 1.00 98.56 86 ASP A CA 1
ATOM 627 C C . ASP A 1 86 ? -13.981 -1.104 4.318 1.00 98.56 86 ASP A C 1
ATOM 629 O O . ASP A 1 86 ? -13.215 -1.324 3.386 1.00 98.56 86 ASP A O 1
ATOM 633 N N . GLU A 1 87 ? -13.985 0.073 4.955 1.00 98.69 87 GLU A N 1
ATOM 634 C CA . GLU A 1 87 ? -13.126 1.195 4.553 1.00 98.69 87 GLU A CA 1
ATOM 635 C C . GLU A 1 87 ? -11.634 0.831 4.607 1.00 98.69 87 GLU A C 1
ATOM 637 O O . GLU A 1 87 ? -10.864 1.220 3.731 1.00 98.69 87 GLU A O 1
ATOM 642 N N . ALA A 1 88 ? -11.198 0.068 5.615 1.00 98.69 88 ALA A N 1
ATOM 643 C CA . ALA A 1 88 ? -9.805 -0.362 5.710 1.00 98.69 88 ALA A CA 1
ATOM 644 C C . ALA A 1 88 ? -9.420 -1.318 4.568 1.00 98.69 88 ALA A C 1
ATOM 646 O O . ALA A 1 88 ? -8.326 -1.199 4.012 1.00 98.69 88 ALA A O 1
ATOM 647 N N . ARG A 1 89 ? -10.318 -2.233 4.182 1.00 98.69 89 ARG A N 1
ATOM 648 C CA . ARG A 1 89 ? -10.121 -3.123 3.029 1.00 98.69 89 ARG A CA 1
ATOM 649 C C . ARG A 1 89 ? -10.137 -2.367 1.707 1.00 98.69 89 ARG A C 1
ATOM 651 O O . ARG A 1 89 ? -9.294 -2.650 0.858 1.00 98.69 89 ARG A O 1
ATOM 658 N N . ASP A 1 90 ? -11.013 -1.378 1.557 1.00 98.69 90 ASP A N 1
ATOM 659 C CA . ASP A 1 90 ? -11.047 -0.505 0.382 1.00 98.69 90 ASP A CA 1
ATOM 660 C C . ASP A 1 90 ? -9.729 0.261 0.227 1.00 98.69 90 ASP A C 1
ATOM 662 O O . ASP A 1 90 ? -9.151 0.300 -0.862 1.00 98.69 90 ASP A O 1
ATOM 666 N N . VAL A 1 91 ? -9.188 0.802 1.324 1.00 98.69 91 VAL A N 1
ATOM 667 C CA . VAL A 1 91 ? -7.877 1.467 1.323 1.00 98.69 91 VAL A CA 1
ATOM 668 C C . VAL A 1 91 ? -6.751 0.488 0.976 1.00 98.69 91 VAL A C 1
ATOM 670 O O . VAL A 1 91 ? -5.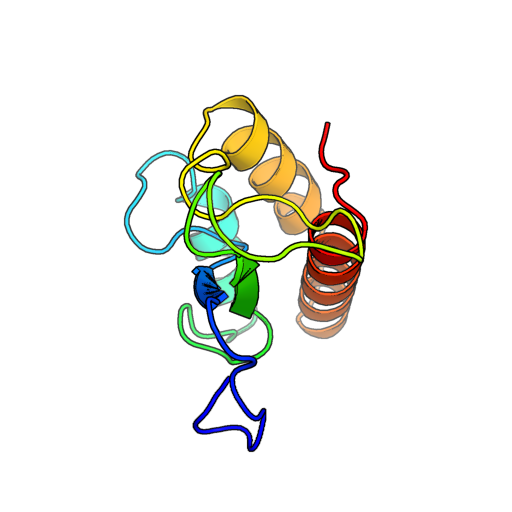896 0.816 0.152 1.00 98.69 91 VAL A O 1
ATOM 673 N N . LEU A 1 92 ? -6.739 -0.721 1.546 1.00 98.69 92 LEU A N 1
ATOM 674 C CA . LEU A 1 92 ? -5.761 -1.755 1.183 1.00 98.69 92 LEU A CA 1
ATOM 675 C C . LEU A 1 92 ? -5.861 -2.137 -0.304 1.00 98.69 92 LEU A C 1
ATOM 677 O O . LEU A 1 92 ? -4.839 -2.280 -0.977 1.00 98.69 92 LEU A O 1
ATOM 681 N N . GLY A 1 93 ? -7.077 -2.252 -0.842 1.00 98.44 93 GLY A N 1
ATOM 682 C CA . GLY A 1 93 ? -7.328 -2.497 -2.261 1.00 98.44 93 GLY A CA 1
ATOM 683 C C . GLY A 1 93 ? -6.839 -1.357 -3.156 1.00 98.44 93 GLY A C 1
ATOM 684 O O . GLY A 1 93 ? -6.194 -1.603 -4.178 1.00 98.44 93 GLY A O 1
ATOM 685 N N . TYR A 1 94 ? -7.067 -0.110 -2.745 1.00 98.25 94 TYR A N 1
ATOM 686 C CA . TYR A 1 94 ? -6.560 1.073 -3.434 1.00 98.25 94 TYR A CA 1
ATOM 687 C C . TYR A 1 94 ? -5.027 1.098 -3.460 1.00 98.25 94 TYR A C 1
ATOM 689 O O . TYR A 1 94 ? -4.435 1.168 -4.538 1.00 98.25 94 TYR A O 1
ATOM 697 N N . LEU A 1 95 ? -4.376 0.940 -2.305 1.00 98.38 95 LEU A N 1
ATOM 698 C CA . LEU A 1 95 ? -2.916 0.869 -2.201 1.00 98.38 95 LEU A CA 1
ATOM 699 C C . LEU A 1 95 ? -2.352 -0.283 -3.046 1.00 98.38 95 LEU A C 1
ATOM 701 O O . LEU A 1 95 ? -1.388 -0.092 -3.783 1.00 98.38 95 LEU A O 1
ATOM 705 N N . ARG A 1 96 ? -2.984 -1.465 -3.025 1.00 98.06 96 ARG A N 1
ATOM 706 C CA . ARG A 1 96 ? -2.621 -2.590 -3.905 1.00 98.06 96 ARG A CA 1
ATOM 707 C C . ARG A 1 96 ? -2.625 -2.177 -5.376 1.00 98.06 96 ARG A C 1
ATOM 709 O O . ARG A 1 96 ? -1.665 -2.482 -6.083 1.00 98.06 96 ARG A O 1
ATOM 716 N N . SER A 1 97 ? -3.676 -1.494 -5.830 1.00 97.38 97 SER A N 1
ATOM 717 C CA . SER A 1 97 ? -3.793 -1.072 -7.230 1.00 97.38 97 SER A CA 1
ATOM 718 C C . SER A 1 97 ? -2.695 -0.085 -7.640 1.00 97.38 97 SER A C 1
ATOM 720 O O . SER A 1 97 ? -2.120 -0.213 -8.720 1.00 97.38 97 SER A O 1
ATOM 722 N N . GLN A 1 98 ? -2.333 0.841 -6.749 1.00 97.88 98 GLN A N 1
ATOM 723 C CA . GLN A 1 98 ? -1.256 1.800 -6.976 1.00 97.88 98 GLN A CA 1
ATOM 724 C C . GLN A 1 98 ? 0.100 1.094 -7.120 1.00 97.88 98 GLN A C 1
ATOM 726 O O . GLN A 1 98 ? 0.816 1.310 -8.099 1.00 97.88 98 GLN A O 1
ATOM 731 N N . LEU A 1 99 ? 0.398 0.159 -6.213 1.00 97.88 99 LEU A N 1
ATOM 732 C CA . LEU A 1 99 ? 1.614 -0.656 -6.250 1.00 97.88 99 LEU A CA 1
ATOM 733 C C . LEU A 1 99 ? 1.721 -1.487 -7.531 1.00 97.88 99 LEU A C 1
ATOM 735 O O . LEU A 1 99 ? 2.791 -1.577 -8.133 1.00 97.88 99 LEU A O 1
ATOM 739 N N . GLN A 1 100 ? 0.612 -2.074 -7.982 1.00 97.00 100 GLN A N 1
ATOM 740 C CA . GLN A 1 100 ? 0.557 -2.805 -9.250 1.00 97.00 100 GLN A CA 1
ATOM 741 C C . GLN A 1 100 ? 0.751 -1.887 -10.464 1.00 97.00 100 GLN A C 1
ATOM 743 O O . GLN A 1 100 ? 1.325 -2.323 -11.462 1.00 97.00 100 GLN A O 1
ATOM 748 N N . GLY A 1 101 ? 0.324 -0.627 -10.361 1.00 96.62 101 GLY A N 1
ATOM 749 C CA . GLY A 1 101 ? 0.538 0.419 -11.363 1.00 96.62 101 GLY A CA 1
ATOM 750 C C . GLY A 1 101 ? 1.898 1.119 -11.288 1.00 96.62 101 GLY A C 1
ATOM 751 O O . GLY A 1 101 ? 2.153 2.012 -12.090 1.00 96.62 101 GLY A O 1
ATOM 752 N N . GLY A 1 102 ? 2.767 0.755 -10.338 1.00 96.31 102 GLY A N 1
ATOM 753 C CA . GLY A 1 102 ? 4.094 1.364 -10.210 1.00 96.31 102 GLY A CA 1
ATOM 754 C C . GLY A 1 102 ? 4.137 2.690 -9.470 1.00 96.31 102 GLY A C 1
ATOM 755 O O . GLY A 1 102 ? 5.202 3.300 -9.395 1.00 96.31 102 GLY A O 1
ATOM 756 N N . TYR A 1 103 ? 3.012 3.128 -8.918 1.00 90.19 103 TYR A N 1
ATOM 757 C CA . TYR A 1 103 ? 2.867 4.435 -8.307 1.00 90.19 103 TYR A CA 1
ATOM 758 C C . TYR A 1 103 ? 2.690 4.301 -6.799 1.00 90.19 103 TYR A C 1
ATOM 760 O O . TYR A 1 103 ? 1.908 3.493 -6.319 1.00 90.19 103 TYR A O 1
ATOM 768 N N . TRP A 1 104 ? 3.425 5.108 -6.054 1.00 83.88 104 TRP A N 1
ATOM 769 C CA . TRP A 1 104 ? 3.156 5.486 -4.672 1.00 83.88 104 TRP A CA 1
ATOM 770 C C . TRP A 1 104 ? 3.942 6.790 -4.449 1.00 83.88 104 TRP A C 1
ATOM 772 O O . TRP A 1 104 ? 5.009 6.940 -5.056 1.00 83.88 104 TRP A O 1
ATOM 782 N N . PRO A 1 105 ? 3.378 7.764 -3.722 1.00 71.31 105 PRO A N 1
ATOM 783 C CA . PRO A 1 105 ? 3.990 9.078 -3.551 1.00 71.31 105 PRO A CA 1
ATOM 784 C C . PRO A 1 105 ? 5.325 9.040 -2.803 1.00 71.31 105 PRO A C 1
ATOM 786 O O . PRO A 1 105 ? 5.496 8.167 -1.923 1.00 71.31 105 PRO A O 1
#

Sequence (105 aa):
MEAAGTVRPPETAAHHIVASTSPKAAAARQQLAKFGIDINDADNGVFLPRGSASVNPSGASVHSRIHTNDYYTYVNDMIGGARNADEARDVLGYLRSQLQGGYWP

Foldseek 3Di:
DVVVVDDADPQWDKDFLQDDPDPLSVLLCVLCVVQVRDSPHPLRIAIARQDPPGDQPLLAAHRVPQPDNQSSVQSNVQSVPQDHNVSNSVSSVVSNVCRSNNDDD

Organism: NCBI:txid2686304

pLDDT: mean 95.38, std 6.19, range [66.19, 98.75]

InterPro domains:
  IPR032871 AHH domain-containing protein [PF14412] (2-89)

Radius of gyration: 13.08 Å; chains: 1; bounding box: 31×29×34 Å